Protein AF-0000000078945747 (afdb_homodimer)

Nearest PDB structures (foldseek):
  5g4d-assembly1_A-2  TM=1.006E+00  e=1.689E-11  Thermococcus onnurineus
  2i0x-assembly1_A  TM=9.694E-01  e=7.144E-12  Pyrococcus furiosus
  6k2e-assembly1_B  TM=8.450E-01  e=4.178E-08  Pyrococcus horikoshii OT3
  1zpw-assembly1_X  TM=9.015E-01  e=2.407E-05  Thermus thermophilus
  8k25-assembly1_a  TM=8.739E-01  e=3.453E-03  Vibrio phage ICP1_2004_A

Radius of gyration: 15.47 Å; Cα contacts (8 Å, |Δi|>4): 302; chains: 2; bounding box: 41×41×39 Å

Structure (mmCIF, N/CA/C/O backbone):
data_AF-0000000078945747-model_v1
#
loop_
_entity.id
_entity.type
_entity.pdbx_description
1 polymer 'CRISPR-associated endoribonuclease Cas2'
#
loop_
_atom_site.group_PDB
_atom_site.id
_atom_site.type_symbol
_atom_site.label_atom_id
_atom_site.label_alt_id
_atom_site.label_comp_id
_atom_site.label_asym_id
_atom_site.label_entity_id
_atom_site.label_seq_id
_atom_site.pdbx_PDB_ins_code
_atom_site.Cartn_x
_atom_site.Cartn_y
_atom_site.Cartn_z
_atom_site.occupancy
_atom_site.B_iso_or_equiv
_atom_site.auth_seq_id
_atom_site.auth_comp_id
_atom_site.auth_asym_id
_atom_site.auth_atom_id
_atom_site.pdbx_PDB_model_num
ATOM 1 N N . MET A 1 1 ? -12.594 -12.922 1.71 1 96.88 1 MET A N 1
ATOM 2 C CA . MET A 1 1 ? -11.398 -12.266 2.227 1 96.88 1 MET A CA 1
ATOM 3 C C . MET A 1 1 ? -10.969 -11.117 1.314 1 96.88 1 MET A C 1
ATOM 5 O O . MET A 1 1 ? -11.078 -11.219 0.091 1 96.88 1 MET A O 1
ATOM 9 N N . TYR A 1 2 ? -10.656 -10.039 1.888 1 98.56 2 TYR A N 1
ATOM 10 C CA . TYR A 1 2 ? -10.164 -8.891 1.131 1 98.56 2 TYR A CA 1
ATOM 11 C C . TYR A 1 2 ? -8.664 -8.719 1.315 1 98.56 2 TYR A C 1
ATOM 13 O O . TYR A 1 2 ? -8.148 -8.867 2.426 1 98.56 2 TYR A O 1
ATOM 21 N N . ILE A 1 3 ? -7.984 -8.438 0.138 1 98.88 3 ILE A N 1
ATOM 22 C CA . ILE A 1 3 ? -6.547 -8.273 0.317 1 98.88 3 ILE A CA 1
ATOM 23 C C . ILE A 1 3 ? -6.094 -6.961 -0.317 1 98.88 3 ILE A C 1
ATOM 25 O O . ILE A 1 3 ? -6.723 -6.469 -1.256 1 98.88 3 ILE A O 1
ATOM 29 N N . ILE A 1 4 ? -5.086 -6.359 0.222 1 98.88 4 ILE A N 1
ATOM 30 C CA . ILE A 1 4 ? -4.309 -5.258 -0.333 1 98.88 4 ILE A CA 1
ATOM 31 C C . ILE A 1 4 ? -2.883 -5.727 -0.62 1 98.88 4 ILE A C 1
ATOM 33 O O . ILE A 1 4 ? -2.205 -6.254 0.267 1 98.88 4 ILE A O 1
ATOM 37 N N . VAL A 1 5 ? -2.455 -5.613 -1.813 1 98.94 5 VAL A N 1
ATOM 38 C CA . VAL A 1 5 ? -1.096 -5.988 -2.191 1 98.94 5 VAL A CA 1
ATOM 39 C C . VAL A 1 5 ? -0.283 -4.734 -2.51 1 98.94 5 VAL A C 1
ATOM 41 O O . VAL A 1 5 ? -0.65 -3.957 -3.393 1 98.94 5 VAL A O 1
ATOM 44 N N . VAL A 1 6 ? 0.767 -4.543 -1.753 1 98.88 6 VAL A N 1
ATOM 45 C CA . VAL A 1 6 ? 1.731 -3.488 -2.043 1 98.88 6 VAL A CA 1
ATOM 46 C C . VAL A 1 6 ? 3.078 -4.105 -2.414 1 98.88 6 VAL A C 1
ATOM 48 O O . VAL A 1 6 ? 3.475 -5.129 -1.852 1 98.88 6 VAL A O 1
ATOM 51 N N . TYR A 1 7 ? 3.75 -3.502 -3.357 1 98.75 7 TYR A N 1
ATOM 52 C CA . TYR A 1 7 ? 4.992 -4.145 -3.771 1 98.75 7 TYR A CA 1
ATOM 53 C C . TYR A 1 7 ? 6.055 -3.109 -4.117 1 98.75 7 TYR A C 1
ATOM 55 O O . TYR A 1 7 ? 5.738 -2.031 -4.625 1 98.75 7 TYR A O 1
ATOM 63 N N . ASP A 1 8 ? 7.23 -3.371 -3.777 1 98.31 8 ASP A N 1
ATOM 64 C CA . ASP A 1 8 ? 8.469 -2.666 -4.086 1 98.31 8 ASP A CA 1
ATOM 65 C C . ASP A 1 8 ? 9.445 -3.576 -4.824 1 98.31 8 ASP A C 1
ATOM 67 O O . ASP A 1 8 ? 10.211 -4.316 -4.199 1 98.31 8 ASP A O 1
ATOM 71 N N . VAL A 1 9 ? 9.312 -3.502 -6.133 1 98 9 VAL A N 1
ATOM 72 C CA . VAL A 1 9 ? 9.961 -4.477 -7.004 1 98 9 VAL A CA 1
ATOM 73 C C . VAL A 1 9 ? 10.859 -3.756 -8.008 1 98 9 VAL A C 1
ATOM 75 O O . VAL A 1 9 ? 10.516 -2.676 -8.492 1 98 9 VAL A O 1
ATOM 78 N N . ASN A 1 10 ? 11.984 -4.398 -8.344 1 97.5 10 ASN A N 1
ATOM 79 C CA . ASN A 1 10 ? 12.922 -3.846 -9.312 1 97.5 10 ASN A CA 1
ATOM 80 C C . ASN A 1 10 ? 12.234 -3.566 -10.648 1 97.5 10 ASN A C 1
ATOM 82 O O . ASN A 1 10 ? 11.328 -4.301 -11.055 1 97.5 10 ASN A O 1
ATOM 86 N N . VAL A 1 11 ? 12.758 -2.596 -11.328 1 96.56 11 VAL A N 1
ATOM 87 C CA . VAL A 1 11 ? 12.164 -2.119 -12.578 1 96.56 11 VAL A CA 1
ATOM 88 C C . VAL A 1 11 ? 12.141 -3.25 -13.602 1 96.56 11 VAL A C 1
ATOM 90 O O . VAL A 1 11 ? 11.281 -3.277 -14.484 1 96.56 11 VAL A O 1
ATOM 93 N N . ARG A 1 12 ? 12.984 -4.234 -13.492 1 97.25 12 ARG A N 1
ATOM 94 C CA . ARG A 1 12 ? 13.07 -5.332 -14.445 1 97.25 12 ARG A CA 1
ATOM 95 C C . ARG A 1 12 ? 11.859 -6.258 -14.328 1 97.25 12 ARG A C 1
ATOM 97 O O . ARG A 1 12 ? 11.523 -6.969 -15.273 1 97.25 12 ARG A O 1
ATOM 104 N N . ARG A 1 13 ? 11.25 -6.234 -13.148 1 98.38 13 ARG A N 1
ATOM 105 C CA . ARG A 1 13 ? 10.188 -7.207 -12.898 1 98.38 13 ARG A CA 1
ATOM 106 C C . ARG A 1 13 ? 8.867 -6.512 -12.594 1 98.38 13 ARG A C 1
ATOM 108 O O . ARG A 1 13 ? 7.82 -7.164 -12.523 1 98.38 13 ARG A O 1
ATOM 115 N N . VAL A 1 14 ? 8.93 -5.207 -12.453 1 98.06 14 VAL A N 1
ATOM 116 C CA . VAL A 1 14 ? 7.781 -4.449 -11.977 1 98.06 14 VAL A CA 1
ATOM 117 C C . VAL A 1 14 ? 6.609 -4.617 -12.938 1 98.06 14 VAL A C 1
ATOM 119 O O . VAL A 1 14 ? 5.465 -4.785 -12.516 1 98.06 14 VAL A O 1
ATOM 122 N N . ASN A 1 15 ? 6.906 -4.598 -14.25 1 97.94 15 ASN A N 1
ATOM 123 C CA . ASN A 1 15 ? 5.832 -4.719 -15.227 1 97.94 15 ASN A CA 1
ATOM 124 C C . ASN A 1 15 ? 5.199 -6.105 -15.203 1 97.94 15 ASN A C 1
ATOM 126 O O . ASN A 1 15 ? 3.996 -6.25 -15.422 1 97.94 15 ASN A O 1
ATOM 130 N N . HIS A 1 16 ? 5.957 -7.117 -14.969 1 98.62 16 HIS A N 1
ATOM 131 C CA . HIS A 1 16 ? 5.441 -8.477 -14.859 1 98.62 16 HIS A CA 1
ATOM 132 C C . HIS A 1 16 ? 4.52 -8.625 -13.656 1 98.62 16 HIS A C 1
ATOM 134 O O . HIS A 1 16 ? 3.449 -9.227 -13.766 1 98.62 16 HIS A O 1
ATOM 140 N N . VAL A 1 17 ? 4.93 -8.047 -12.555 1 98.81 17 VAL A N 1
ATOM 141 C CA . VAL A 1 17 ? 4.105 -8.086 -11.352 1 98.81 17 VAL A CA 1
ATOM 142 C C . VAL A 1 17 ? 2.793 -7.344 -11.602 1 98.81 17 VAL A C 1
ATOM 144 O O . VAL A 1 17 ? 1.716 -7.859 -11.297 1 98.81 17 VAL A O 1
ATOM 147 N N . LYS A 1 18 ? 2.936 -6.168 -12.172 1 98.56 18 LYS A N 1
ATOM 148 C CA . LYS A 1 18 ? 1.765 -5.348 -12.469 1 98.56 18 LYS A CA 1
ATOM 149 C C . LYS A 1 18 ? 0.78 -6.094 -13.359 1 98.56 18 LYS A C 1
ATOM 151 O O . LYS A 1 18 ? -0.41 -6.176 -13.055 1 98.56 18 LYS A O 1
ATOM 156 N N . LYS A 1 19 ? 1.252 -6.66 -14.414 1 98.44 19 LYS A N 1
ATOM 157 C CA . LYS A 1 19 ? 0.403 -7.379 -15.359 1 98.44 19 LYS A CA 1
ATOM 158 C C . LYS A 1 19 ? -0.266 -8.578 -14.695 1 98.44 19 LYS A C 1
ATOM 160 O O . LYS A 1 19 ? -1.445 -8.852 -14.93 1 98.44 19 LYS A O 1
ATOM 165 N N . PHE A 1 20 ? 0.463 -9.258 -13.922 1 98.88 20 PHE A N 1
ATOM 166 C CA . PHE A 1 20 ? -0.058 -10.43 -13.234 1 98.88 20 PHE A CA 1
ATOM 167 C C . PHE A 1 20 ? -1.18 -10.047 -12.273 1 98.88 20 PHE A C 1
ATOM 169 O O . PHE A 1 20 ? -2.254 -10.656 -12.297 1 98.88 20 PHE A O 1
ATOM 176 N N . LEU A 1 21 ? -0.962 -9.023 -11.438 1 98.81 21 LEU A N 1
ATOM 177 C CA . LEU A 1 21 ? -1.938 -8.625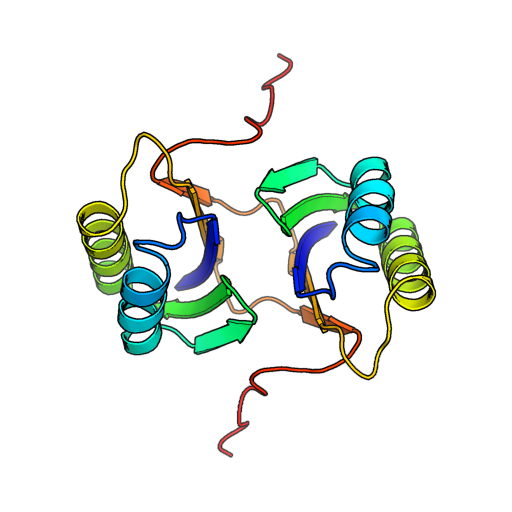 -10.43 1 98.81 21 LEU A CA 1
ATOM 178 C C . LEU A 1 21 ? -3.178 -8.023 -11.086 1 98.81 21 LEU A C 1
ATOM 180 O O . LEU A 1 21 ? -4.285 -8.148 -10.555 1 98.81 21 LEU A O 1
ATOM 184 N N . ARG A 1 22 ? -2.951 -7.434 -12.25 1 97.81 22 ARG A N 1
ATOM 185 C CA . ARG A 1 22 ? -4.07 -6.84 -12.969 1 97.81 22 ARG A CA 1
ATOM 186 C C . ARG A 1 22 ? -5.105 -7.895 -13.344 1 97.81 22 ARG A C 1
ATOM 188 O O . ARG A 1 22 ? -6.289 -7.586 -13.492 1 97.81 22 ARG A O 1
ATOM 195 N N . ARG A 1 23 ? -4.73 -9.102 -13.391 1 98 23 ARG A N 1
ATOM 196 C CA . ARG A 1 23 ? -5.621 -10.195 -13.758 1 98 23 ARG A CA 1
ATOM 197 C C . ARG A 1 23 ? -6.449 -10.656 -12.562 1 98 23 ARG A C 1
ATOM 199 O O . ARG A 1 23 ? -7.434 -11.375 -12.719 1 98 23 ARG A O 1
ATOM 206 N N . HIS A 1 24 ? -6.082 -10.258 -11.375 1 98.19 24 HIS A N 1
ATOM 207 C CA . HIS A 1 24 ? -6.68 -10.844 -10.18 1 98.19 24 HIS A CA 1
ATOM 208 C C . HIS A 1 24 ? -7.309 -9.773 -9.289 1 98.19 24 HIS A C 1
ATOM 210 O O . HIS A 1 24 ? -8.234 -10.062 -8.531 1 98.19 24 HIS A O 1
ATOM 216 N N . LEU A 1 25 ? -6.77 -8.617 -9.383 1 98.38 25 LEU A N 1
ATOM 217 C CA . LEU A 1 25 ? -7.117 -7.586 -8.406 1 98.38 25 LEU A CA 1
ATOM 218 C C . LEU A 1 25 ? -7.363 -6.246 -9.094 1 98.38 25 LEU A C 1
ATOM 220 O O . LEU A 1 25 ? -7.109 -6.105 -10.297 1 98.38 25 LEU A O 1
ATOM 224 N N . HIS A 1 26 ? -7.895 -5.34 -8.375 1 97.56 26 HIS A N 1
ATOM 225 C CA . HIS A 1 26 ? -8.133 -3.98 -8.852 1 97.56 26 HIS A CA 1
ATOM 226 C C . HIS A 1 26 ? -6.918 -3.092 -8.609 1 97.56 26 HIS A C 1
ATOM 228 O O . HIS A 1 26 ? -6.371 -3.066 -7.508 1 97.56 26 HIS A O 1
ATOM 234 N N . TRP A 1 27 ? -6.582 -2.418 -9.719 1 98.06 27 TRP A N 1
ATOM 235 C CA . TRP A 1 27 ? -5.477 -1.473 -9.617 1 98.06 27 TRP A CA 1
ATOM 236 C C . TRP A 1 27 ? -5.898 -0.22 -8.859 1 98.06 27 TRP A C 1
ATOM 238 O O . TRP A 1 27 ? -6.961 0.35 -9.125 1 98.06 27 TRP A O 1
ATOM 248 N N . VAL A 1 28 ? -5.117 0.222 -7.871 1 97.38 28 VAL A N 1
ATOM 249 C CA . VAL A 1 28 ? -5.418 1.406 -7.074 1 97.38 28 VAL A CA 1
ATOM 250 C C . VAL A 1 28 ? -4.523 2.564 -7.512 1 97.38 28 VAL A C 1
ATOM 252 O O . VAL A 1 28 ? -5.02 3.639 -7.867 1 97.38 28 VAL A O 1
ATOM 255 N N . GLN A 1 29 ? -3.217 2.404 -7.449 1 97.56 29 GLN A N 1
ATOM 256 C CA . GLN A 1 29 ? -2.139 3.311 -7.836 1 97.56 29 GLN A CA 1
ATOM 257 C C . GLN A 1 29 ? -0.818 2.561 -7.988 1 97.56 29 GLN A C 1
ATOM 259 O O . GLN A 1 29 ? -0.771 1.338 -7.836 1 97.56 29 GLN A O 1
ATOM 264 N N . ASN A 1 30 ? 0.251 3.252 -8.328 1 95.88 30 ASN A N 1
ATOM 265 C CA . ASN A 1 30 ? 1.505 2.553 -8.586 1 95.88 30 ASN A CA 1
ATOM 266 C C . ASN A 1 30 ? 1.874 1.621 -7.434 1 95.88 30 ASN A C 1
ATOM 268 O O . ASN A 1 30 ? 1.951 2.051 -6.281 1 95.88 30 ASN A O 1
ATOM 272 N N . SER A 1 31 ? 1.992 0.344 -7.723 1 97.75 31 SER A N 1
ATOM 273 C CA . SER A 1 31 ? 2.5 -0.727 -6.871 1 97.75 31 SER A CA 1
ATOM 274 C C . SER A 1 31 ? 1.482 -1.115 -5.805 1 97.75 31 SER A C 1
ATOM 276 O O . SER A 1 31 ? 1.853 -1.586 -4.727 1 97.75 31 SER A O 1
ATOM 278 N N . VAL A 1 32 ? 0.234 -0.824 -6.098 1 98.69 32 VAL A N 1
ATOM 279 C CA . VAL A 1 32 ? -0.791 -1.172 -5.117 1 98.69 32 VAL A CA 1
ATOM 280 C C . VAL A 1 32 ? -2.004 -1.767 -5.828 1 98.69 32 VAL A C 1
ATOM 282 O O . VAL A 1 32 ? -2.539 -1.165 -6.766 1 98.69 32 VAL A O 1
ATOM 285 N N . PHE A 1 33 ? -2.443 -2.885 -5.379 1 98.75 33 PHE A N 1
ATOM 286 C CA . PHE A 1 33 ? -3.66 -3.535 -5.848 1 98.75 33 PHE A CA 1
ATOM 287 C C . PHE A 1 33 ? -4.523 -3.982 -4.676 1 98.75 33 PHE A C 1
ATOM 289 O O . PHE A 1 33 ? -4.016 -4.199 -3.572 1 98.75 33 PHE A O 1
ATOM 296 N N . GLU A 1 34 ? -5.801 -4.105 -4.898 1 98.81 34 GLU A N 1
ATOM 297 C CA . GLU A 1 34 ? -6.684 -4.602 -3.848 1 98.81 34 GLU A CA 1
ATOM 298 C C . GLU A 1 34 ? -7.883 -5.34 -4.441 1 98.81 34 GLU A C 1
ATOM 300 O O . GLU A 1 34 ? -8.203 -5.172 -5.617 1 98.81 34 GLU A O 1
ATOM 305 N N . GLY A 1 35 ? -8.469 -6.219 -3.65 1 98.38 35 GLY A N 1
ATOM 306 C CA . GLY A 1 35 ? -9.68 -6.875 -4.121 1 98.38 35 GLY A CA 1
ATOM 307 C C . GLY A 1 35 ? -10.133 -8.008 -3.225 1 98.38 35 GLY A C 1
ATOM 308 O O . GLY A 1 35 ? -9.422 -8.391 -2.291 1 98.38 35 GLY A O 1
ATOM 309 N N . GLU A 1 36 ? -11.352 -8.414 -3.482 1 98.44 36 GLU A N 1
ATOM 310 C CA . GLU A 1 36 ? -11.898 -9.586 -2.814 1 98.44 36 GLU A CA 1
ATOM 311 C C . GLU A 1 36 ? -11.43 -10.875 -3.484 1 98.44 36 GLU A C 1
ATOM 313 O O . GLU A 1 36 ? -11.453 -10.984 -4.711 1 98.44 36 GLU A O 1
ATOM 318 N N . VAL A 1 37 ? -10.992 -11.836 -2.65 1 98.56 37 VAL A N 1
ATOM 319 C CA . VAL A 1 37 ? -10.508 -13.102 -3.195 1 98.56 37 VAL A CA 1
ATOM 320 C C . VAL A 1 37 ? -10.969 -14.25 -2.305 1 98.56 37 VAL A C 1
ATOM 322 O O . VAL A 1 37 ? -11.219 -14.062 -1.112 1 98.56 37 VAL A O 1
ATOM 325 N N . THR A 1 38 ? -11.039 -15.43 -2.924 1 98.25 38 THR A N 1
ATOM 326 C CA . THR A 1 38 ? -11.18 -16.656 -2.145 1 98.25 38 THR A CA 1
ATOM 327 C C . THR A 1 38 ? -9.828 -17.109 -1.59 1 98.25 38 THR A C 1
ATOM 329 O O . THR A 1 38 ? -8.789 -16.562 -1.965 1 98.25 38 THR A O 1
AT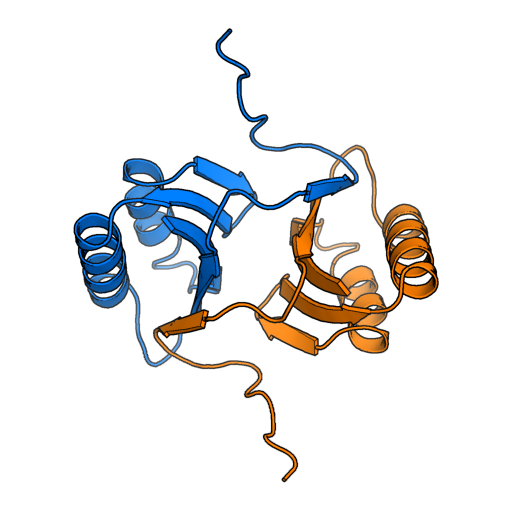OM 332 N N . ARG A 1 39 ? -9.906 -18.062 -0.681 1 97.75 39 ARG A N 1
ATOM 333 C CA . ARG A 1 39 ? -8.664 -18.625 -0.155 1 97.75 39 ARG A CA 1
ATOM 334 C C . ARG A 1 39 ? -7.828 -19.25 -1.271 1 97.75 39 ARG A C 1
ATOM 336 O O . ARG A 1 39 ? -6.605 -19.094 -1.288 1 97.75 39 ARG A O 1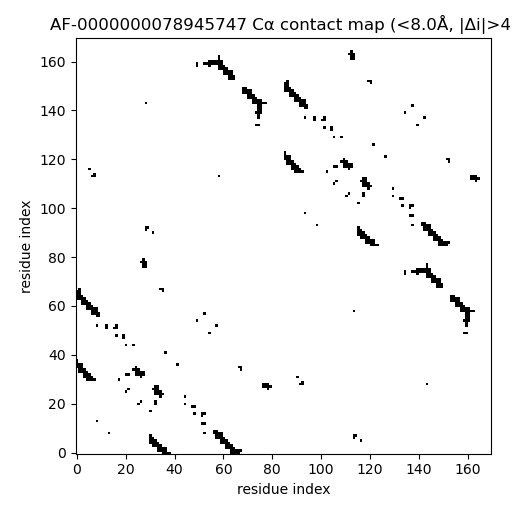
ATOM 343 N N . ALA A 1 40 ? -8.43 -19.922 -2.111 1 98.06 40 ALA A N 1
ATOM 344 C CA . ALA A 1 40 ? -7.742 -20.547 -3.234 1 98.06 40 ALA A CA 1
ATOM 345 C C . ALA A 1 40 ? -7.082 -19.5 -4.129 1 98.06 40 ALA A C 1
ATOM 347 O O . ALA A 1 40 ? -5.93 -19.672 -4.535 1 98.06 40 ALA A O 1
ATOM 348 N N . GLU A 1 41 ? -7.777 -18.469 -4.398 1 98.44 41 GLU A N 1
ATOM 349 C CA . GLU A 1 41 ? -7.242 -17.391 -5.215 1 98.44 41 GLU A CA 1
ATOM 350 C C . GLU A 1 41 ? -6.059 -16.703 -4.527 1 98.44 41 GLU A C 1
ATOM 352 O O . GLU A 1 41 ? -5.074 -16.359 -5.18 1 98.44 41 GLU A O 1
ATOM 357 N N . TYR A 1 42 ? -6.234 -16.547 -3.27 1 98.69 42 TYR A N 1
ATOM 358 C CA . TYR A 1 42 ? -5.164 -15.953 -2.482 1 98.69 42 TYR A CA 1
ATOM 359 C C . TYR A 1 42 ? -3.877 -16.75 -2.607 1 98.69 42 TYR A C 1
ATOM 361 O O . TYR A 1 42 ? -2.809 -16.203 -2.859 1 98.69 42 TYR A O 1
ATOM 369 N N . GLU A 1 43 ? -4.004 -18.062 -2.469 1 98.38 43 GLU A N 1
ATOM 370 C CA . GLU A 1 43 ? -2.834 -18.938 -2.559 1 98.38 43 GLU A CA 1
ATOM 371 C C . GLU A 1 43 ? -2.234 -18.906 -3.963 1 98.38 43 GLU A C 1
ATOM 373 O O . GLU A 1 43 ? -1.013 -18.953 -4.121 1 98.38 43 GLU A O 1
ATOM 378 N N . ARG A 1 44 ? -3.016 -18.797 -4.93 1 98.44 44 ARG A N 1
ATOM 379 C CA . ARG A 1 44 ? -2.541 -18.688 -6.305 1 98.44 44 ARG A CA 1
ATOM 380 C C . ARG A 1 44 ? -1.79 -17.375 -6.527 1 98.44 44 ARG A C 1
ATOM 382 O O . ARG A 1 44 ? -0.75 -17.359 -7.191 1 98.44 44 ARG A O 1
ATOM 389 N N . ILE A 1 45 ? -2.365 -16.328 -6.012 1 98.81 45 ILE A N 1
ATOM 390 C CA . ILE A 1 45 ? -1.726 -15.023 -6.141 1 98.81 45 ILE A CA 1
ATOM 391 C C . ILE A 1 45 ? -0.36 -15.055 -5.457 1 98.81 45 ILE A C 1
ATOM 393 O O . ILE A 1 45 ? 0.637 -14.609 -6.035 1 98.81 45 ILE A O 1
ATOM 397 N N . LYS A 1 46 ? -0.335 -15.57 -4.293 1 98.62 46 LYS A N 1
ATOM 398 C CA . LYS A 1 46 ? 0.924 -15.672 -3.559 1 98.62 46 LYS A CA 1
ATOM 399 C C . LYS A 1 46 ? 1.956 -16.469 -4.344 1 98.62 46 LYS A C 1
ATOM 401 O O . LYS A 1 46 ? 3.1 -16.047 -4.5 1 98.62 46 LYS A O 1
ATOM 406 N N . ALA A 1 47 ? 1.548 -17.625 -4.773 1 98.56 47 ALA A N 1
ATOM 407 C CA . ALA A 1 47 ? 2.438 -18.5 -5.535 1 98.56 47 ALA A CA 1
ATOM 408 C C . ALA A 1 47 ? 2.91 -17.828 -6.816 1 98.56 47 ALA A C 1
ATOM 410 O O . ALA A 1 47 ? 4.094 -17.875 -7.152 1 98.56 47 ALA A O 1
ATOM 411 N N . GLY A 1 48 ? 2.039 -17.203 -7.512 1 98.75 48 GLY A N 1
ATOM 412 C CA . GLY A 1 48 ? 2.373 -16.5 -8.742 1 98.75 48 GLY A CA 1
ATOM 413 C C . GLY A 1 48 ? 3.369 -15.367 -8.531 1 98.75 48 GLY A C 1
ATOM 414 O O . GLY A 1 48 ? 4.312 -15.219 -9.312 1 98.75 48 GLY A O 1
ATOM 415 N N . LEU A 1 49 ? 3.145 -14.57 -7.492 1 98.81 49 LEU A N 1
ATOM 416 C CA . LEU A 1 49 ? 4.066 -13.484 -7.176 1 98.81 49 LEU A CA 1
ATOM 417 C C . LEU A 1 49 ? 5.457 -14.023 -6.859 1 98.81 49 LEU A C 1
ATOM 419 O O . LEU A 1 49 ? 6.461 -13.453 -7.281 1 98.81 49 LEU A O 1
ATOM 423 N N . ARG A 1 50 ? 5.496 -15.133 -6.137 1 98.56 50 ARG A N 1
ATOM 424 C CA . ARG A 1 50 ? 6.785 -15.727 -5.773 1 98.56 50 ARG A CA 1
ATOM 425 C C . ARG A 1 50 ? 7.555 -16.156 -7.02 1 98.56 50 ARG A C 1
ATOM 427 O O . ARG A 1 50 ? 8.789 -16.094 -7.039 1 98.56 50 ARG A O 1
ATOM 434 N N . GLU A 1 51 ? 6.898 -16.562 -7.984 1 98.44 51 GLU A N 1
ATOM 435 C CA . GLU A 1 51 ? 7.527 -17 -9.227 1 98.44 51 GLU A CA 1
ATOM 436 C C . GLU A 1 51 ? 8.102 -15.812 -10.008 1 98.44 51 GLU A C 1
ATOM 438 O O . GLU A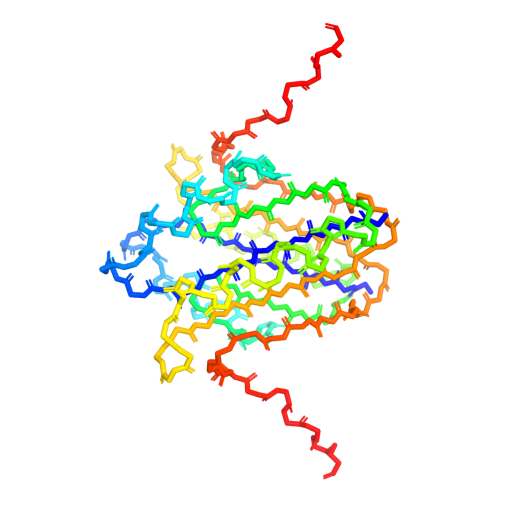 1 51 ? 9.047 -15.969 -10.773 1 98.44 51 GLU A O 1
ATOM 443 N N . ILE A 1 52 ? 7.566 -14.695 -9.828 1 98.69 52 ILE A N 1
ATOM 444 C CA . ILE A 1 52 ? 7.914 -13.531 -10.641 1 98.69 52 ILE A CA 1
ATOM 445 C C . ILE A 1 52 ? 9.039 -12.75 -9.961 1 98.69 52 ILE A C 1
ATOM 447 O O . ILE A 1 52 ? 9.977 -12.289 -10.625 1 98.69 52 ILE A O 1
ATOM 451 N N . ILE A 1 53 ? 9.031 -12.594 -8.641 1 98.56 53 ILE A N 1
ATOM 452 C CA . ILE A 1 53 ? 9.906 -11.648 -7.957 1 98.56 53 ILE A CA 1
ATOM 453 C C . ILE A 1 53 ? 11.25 -12.312 -7.648 1 98.56 53 ILE A C 1
ATOM 455 O O . ILE A 1 53 ? 11.359 -13.547 -7.68 1 98.56 53 ILE A O 1
ATOM 459 N N . ASP A 1 54 ? 12.289 -11.562 -7.469 1 98.5 54 ASP A N 1
ATOM 460 C CA . ASP A 1 54 ? 13.539 -11.984 -6.836 1 98.5 54 ASP A CA 1
ATOM 461 C C . ASP A 1 54 ? 13.469 -11.805 -5.32 1 98.5 54 ASP A C 1
ATOM 463 O O . ASP A 1 54 ? 13.555 -10.68 -4.82 1 98.5 54 ASP A O 1
ATOM 467 N N . GLU A 1 55 ? 13.375 -12.859 -4.656 1 97.19 55 GLU A N 1
ATOM 468 C CA . GLU A 1 55 ? 13.102 -12.828 -3.225 1 97.19 55 GLU A CA 1
ATOM 469 C C . GLU A 1 55 ? 14.258 -12.195 -2.457 1 97.19 55 GLU A C 1
ATOM 471 O O . GLU A 1 55 ? 14.109 -11.82 -1.292 1 97.19 55 GLU A O 1
ATOM 476 N N . ASN A 1 56 ? 15.375 -12.031 -3.1 1 96.69 56 ASN A N 1
ATOM 477 C CA . ASN A 1 56 ? 16.531 -11.453 -2.436 1 96.69 56 ASN A CA 1
ATOM 478 C C . ASN A 1 56 ? 16.562 -9.938 -2.578 1 96.69 56 ASN A C 1
ATOM 480 O O . ASN A 1 56 ? 17.312 -9.258 -1.884 1 96.69 56 ASN A O 1
ATOM 484 N N . GLU A 1 57 ? 15.758 -9.391 -3.467 1 97.19 57 GLU A N 1
ATOM 485 C CA . GLU A 1 57 ? 15.836 -7.961 -3.723 1 97.19 57 GLU A CA 1
ATOM 486 C C . GLU A 1 57 ? 14.461 -7.305 -3.617 1 97.19 57 GLU A C 1
ATOM 488 O O . GLU A 1 57 ? 14.344 -6.145 -3.215 1 97.19 57 GLU A O 1
ATOM 493 N N . ASP A 1 58 ? 13.453 -8.023 -3.977 1 98.5 58 ASP A N 1
ATOM 494 C CA . ASP A 1 58 ? 12.109 -7.48 -4.082 1 98.5 58 ASP A CA 1
ATOM 495 C C . ASP A 1 58 ? 11.32 -7.707 -2.795 1 98.5 58 ASP A C 1
ATOM 497 O O . ASP A 1 58 ? 11.609 -8.641 -2.041 1 98.5 58 ASP A O 1
ATOM 501 N N . SER A 1 59 ? 10.375 -6.855 -2.535 1 98.44 59 SER A N 1
ATOM 502 C CA . SER A 1 59 ? 9.508 -6.973 -1.367 1 98.44 59 SER A CA 1
ATOM 503 C C . SER A 1 59 ? 8.039 -6.836 -1.753 1 98.44 59 SER A C 1
ATOM 505 O O . SER A 1 59 ? 7.664 -5.902 -2.463 1 98.44 59 SER A O 1
ATOM 507 N N . VAL A 1 60 ? 7.242 -7.82 -1.351 1 98.81 60 VAL A N 1
ATOM 508 C CA . VAL A 1 60 ? 5.793 -7.785 -1.504 1 98.81 60 VAL A CA 1
ATOM 509 C C . VAL A 1 60 ? 5.125 -8.008 -0.148 1 98.81 60 VAL A C 1
ATOM 511 O O . VAL A 1 60 ? 5.426 -8.977 0.548 1 98.81 60 VAL A O 1
ATOM 514 N N . VAL A 1 61 ? 4.242 -7.082 0.196 1 98.56 61 VAL A N 1
ATOM 515 C CA . VAL A 1 61 ? 3.467 -7.211 1.426 1 98.56 61 VAL A CA 1
ATOM 516 C C . VAL A 1 61 ? 1.983 -7.355 1.089 1 98.56 61 VAL A C 1
ATOM 518 O O . VAL A 1 61 ? 1.435 -6.559 0.324 1 98.56 61 VAL A O 1
ATOM 521 N N . ILE A 1 62 ? 1.385 -8.398 1.677 1 98.88 62 ILE A N 1
ATOM 522 C CA . ILE A 1 62 ? -0.033 -8.648 1.441 1 98.88 62 ILE A CA 1
ATOM 523 C C . ILE A 1 62 ? -0.801 -8.547 2.758 1 98.88 62 ILE A C 1
ATOM 525 O O . ILE A 1 62 ? -0.564 -9.328 3.684 1 98.88 62 ILE A O 1
ATOM 529 N N . TYR A 1 63 ? -1.672 -7.559 2.809 1 98.81 63 TYR A N 1
ATOM 530 C CA . TYR A 1 63 ? -2.574 -7.441 3.949 1 98.81 63 TYR A CA 1
ATOM 531 C C . TYR A 1 63 ? -3.842 -8.258 3.729 1 98.81 63 TYR A C 1
ATOM 533 O O . TYR A 1 63 ? -4.473 -8.172 2.672 1 98.81 63 TYR A O 1
ATOM 541 N N . ARG A 1 64 ? -4.156 -9.086 4.66 1 98.69 64 ARG A N 1
ATOM 542 C CA . ARG A 1 64 ? -5.375 -9.883 4.629 1 98.69 64 ARG A CA 1
ATOM 543 C C . ARG A 1 64 ? -6.434 -9.305 5.566 1 98.69 64 ARG A C 1
ATOM 545 O O . ARG A 1 64 ? -6.199 -9.18 6.77 1 98.69 64 ARG A O 1
ATOM 552 N N . LEU A 1 65 ? -7.523 -8.906 4.98 1 98.19 65 LEU A N 1
ATOM 553 C CA . LEU A 1 65 ? -8.617 -8.273 5.711 1 98.19 65 LEU A CA 1
ATOM 554 C C . LEU A 1 65 ? -9.891 -9.102 5.617 1 98.19 65 LEU A C 1
ATOM 556 O O . LEU A 1 65 ? -10.047 -9.898 4.691 1 98.19 65 LEU A O 1
ATOM 560 N N . ARG A 1 66 ? -10.727 -8.875 6.566 1 96.19 66 ARG A N 1
ATOM 561 C CA . ARG A 1 66 ? -11.992 -9.602 6.574 1 96.19 66 ARG A CA 1
ATOM 562 C C . ARG A 1 66 ? -12.938 -9.078 5.5 1 96.19 66 ARG A C 1
ATOM 564 O O . ARG A 1 66 ? -13.75 -9.828 4.957 1 96.19 66 ARG A O 1
ATOM 571 N N . SER A 1 67 ? -12.938 -7.785 5.344 1 96.69 67 SER A N 1
ATOM 572 C CA . SER A 1 67 ? -13.789 -7.125 4.363 1 96.69 67 SER A CA 1
ATOM 573 C C . SER A 1 67 ? -13.117 -5.875 3.799 1 96.69 67 SER A C 1
ATOM 575 O O . SER A 1 67 ? -12.062 -5.465 4.277 1 96.69 67 SER A O 1
ATOM 577 N N . GLN A 1 68 ? -13.734 -5.344 2.748 1 97.19 68 GLN A N 1
ATOM 578 C CA . GLN A 1 68 ? -13.219 -4.113 2.156 1 97.19 68 GLN A CA 1
ATOM 579 C C . GLN A 1 68 ? -13.086 -3.014 3.205 1 97.19 68 GLN A C 1
ATOM 581 O O . GLN A 1 68 ? -14.055 -2.68 3.889 1 97.19 68 GLN A O 1
ATOM 586 N N . PRO A 1 69 ? -11.906 -2.494 3.318 1 97.62 69 PRO A N 1
ATOM 587 C CA . PRO A 1 69 ? -11.734 -1.449 4.328 1 97.62 69 PRO A CA 1
ATOM 588 C C . PRO A 1 69 ? -12.312 -0.105 3.895 1 97.62 69 PRO A C 1
ATOM 590 O O . PRO A 1 69 ? -12.469 0.145 2.697 1 97.62 69 PRO A O 1
ATOM 593 N N . LEU A 1 70 ? -12.633 0.708 4.898 1 97 70 LEU A N 1
ATOM 594 C CA . LEU A 1 70 ? -12.844 2.121 4.602 1 97 70 LEU A CA 1
ATOM 595 C C . LEU A 1 70 ? -11.555 2.764 4.086 1 97 70 LEU A C 1
ATOM 597 O O . LEU A 1 70 ? -10.461 2.387 4.504 1 97 70 LEU A O 1
ATOM 601 N N . ARG A 1 71 ? -11.727 3.689 3.146 1 96.75 71 ARG A N 1
ATOM 602 C CA . ARG A 1 71 ? -10.516 4.371 2.689 1 96.75 71 ARG A CA 1
ATOM 603 C C . ARG A 1 71 ? -10.789 5.844 2.41 1 96.75 71 ARG A C 1
ATOM 605 O O . ARG A 1 71 ? -11.906 6.215 2.049 1 96.75 71 ARG A O 1
ATOM 612 N N . ASP A 1 72 ? -9.797 6.676 2.6 1 97.62 72 ASP A N 1
ATOM 613 C CA . ASP A 1 72 ? -9.758 8.07 2.184 1 97.62 72 ASP A CA 1
ATOM 614 C C . ASP A 1 72 ? -8.742 8.281 1.062 1 97.62 72 ASP A C 1
ATOM 616 O O . ASP A 1 72 ? -7.648 7.711 1.092 1 97.62 72 ASP A O 1
ATOM 620 N N . VAL A 1 73 ? -9.188 9.055 0.126 1 97.56 73 VAL A N 1
ATOM 621 C CA . VAL A 1 73 ? -8.281 9.375 -0.975 1 97.56 73 VAL A CA 1
ATOM 622 C C . VAL A 1 73 ? -7.965 10.867 -0.965 1 97.56 73 VAL A C 1
ATOM 624 O O . VAL A 1 73 ? -8.875 11.703 -0.955 1 97.56 73 VAL A O 1
ATOM 627 N N . LEU A 1 74 ? -6.719 11.203 -0.898 1 98.38 74 LEU A N 1
ATOM 628 C CA . LEU A 1 74 ? -6.242 12.57 -1.054 1 98.38 74 LEU A CA 1
ATOM 629 C C . LEU A 1 74 ? -5.59 12.773 -2.42 1 98.38 74 LEU A C 1
ATOM 631 O O . LEU A 1 74 ? -4.746 11.969 -2.83 1 98.38 74 LEU A O 1
ATOM 635 N N . GLY A 1 75 ? -5.965 13.836 -3.111 1 97.69 75 GLY A N 1
ATOM 636 C CA . GLY A 1 75 ? -5.426 14.086 -4.438 1 97.69 75 GLY A CA 1
ATOM 637 C C . GLY A 1 75 ? -6.164 13.328 -5.531 1 97.69 75 GLY A C 1
ATOM 638 O O . GLY A 1 75 ? -7.391 13.234 -5.508 1 97.69 75 GLY A O 1
ATOM 639 N N . THR A 1 76 ? -5.449 12.906 -6.535 1 96 76 THR A N 1
ATOM 640 C CA . THR A 1 76 ? -6.062 12.281 -7.699 1 96 76 THR A CA 1
ATOM 641 C C . THR A 1 76 ? -6.312 10.797 -7.438 1 96 76 THR A C 1
ATOM 643 O O . THR A 1 76 ? -5.441 10.094 -6.926 1 96 76 THR A O 1
ATOM 646 N N . GLU A 1 77 ? -7.52 10.375 -7.789 1 92.88 77 GLU A N 1
ATOM 647 C CA . GLU A 1 77 ? -7.793 8.938 -7.777 1 92.88 77 GLU A CA 1
ATOM 648 C C . GLU A 1 77 ? -7.406 8.289 -9.109 1 92.88 77 GLU A C 1
ATOM 650 O O . GLU A 1 77 ? -8 8.586 -10.141 1 92.88 77 GLU A O 1
ATOM 655 N N . LYS A 1 78 ? -6.527 7.379 -9.023 1 90.38 78 LYS A N 1
ATOM 656 C CA . LYS A 1 78 ? -5.953 6.84 -10.258 1 90.38 78 LYS A CA 1
ATOM 657 C C . LYS A 1 78 ? -6.887 5.812 -10.891 1 90.38 78 LYS A C 1
ATOM 659 O O . LYS A 1 78 ? -6.938 5.688 -12.117 1 90.38 78 LYS A O 1
ATOM 664 N N . ASN A 1 79 ? -7.516 5.031 -10.195 1 82.5 79 ASN A N 1
ATOM 665 C CA . ASN A 1 79 ? -8.484 4.051 -10.68 1 82.5 79 ASN A CA 1
ATOM 666 C C . ASN A 1 79 ? -9.742 4.035 -9.82 1 82.5 79 ASN A C 1
ATOM 668 O O . ASN A 1 79 ? -9.898 3.176 -8.953 1 82.5 79 ASN A O 1
ATOM 672 N N . PRO A 1 80 ? -10.688 4.945 -10.211 1 71.69 80 PRO A N 1
ATOM 673 C CA . PRO A 1 80 ? -11.898 5.02 -9.383 1 71.69 80 PRO A CA 1
ATOM 674 C C . PRO A 1 80 ? -12.727 3.74 -9.445 1 71.69 80 PRO A C 1
ATOM 676 O O . PRO A 1 80 ? -12.781 3.082 -10.484 1 71.69 80 PRO A O 1
ATOM 679 N N . MET A 1 81 ? -12.992 3.119 -8.312 1 63.44 81 MET A N 1
ATOM 680 C CA . MET A 1 81 ? -13.867 1.952 -8.242 1 63.44 81 MET A CA 1
ATOM 681 C C . MET A 1 81 ? -15.188 2.215 -8.961 1 63.44 81 MET A C 1
ATOM 683 O O . MET A 1 81 ? -15.797 3.268 -8.781 1 63.44 81 MET A O 1
ATOM 687 N N . GLU A 1 82 ? -15.32 1.935 -10.32 1 54.22 82 GLU A N 1
ATOM 688 C CA . GLU A 1 82 ? -16.578 2.131 -11.023 1 54.22 82 GLU A CA 1
ATOM 689 C C . GLU A 1 82 ? -17.75 1.597 -10.211 1 54.22 82 GLU A C 1
ATOM 691 O O . GLU A 1 82 ? -17.688 0.502 -9.648 1 54.22 82 GLU A O 1
ATOM 696 N N . ASP A 1 83 ? -18.391 2.328 -9.367 1 46.81 83 ASP A N 1
ATOM 697 C CA . ASP A 1 83 ? -19.766 1.912 -9.062 1 46.81 83 ASP A CA 1
ATOM 698 C C . ASP A 1 83 ? -20.484 1.454 -10.32 1 46.81 83 ASP A C 1
ATOM 700 O O . ASP A 1 83 ? -20.734 2.25 -11.227 1 46.81 83 ASP A O 1
ATOM 704 N N . ILE A 1 84 ? -20.094 0.353 -10.953 1 38.56 84 ILE A N 1
ATOM 705 C CA . ILE A 1 84 ? -21.016 -0.153 -11.961 1 38.56 84 ILE A CA 1
ATOM 706 C C . ILE A 1 84 ? -22.406 -0.316 -11.352 1 38.56 84 ILE A C 1
ATOM 708 O O . ILE A 1 84 ? -22.609 -1.154 -10.469 1 38.56 84 ILE A O 1
ATOM 712 N N . ILE A 1 85 ? -22.859 0.664 -10.789 1 32.62 85 ILE A N 1
ATOM 713 C CA . ILE A 1 85 ? -24.312 0.529 -10.844 1 32.62 85 ILE A CA 1
ATOM 714 C C . ILE A 1 85 ? -24.797 0.709 -12.289 1 32.62 85 ILE A C 1
ATOM 716 O O . ILE A 1 85 ? -24.297 1.566 -13.016 1 32.62 85 ILE A O 1
ATOM 720 N N . MET B 1 1 ? -7.375 2.869 16.25 1 97 1 MET B N 1
ATOM 721 C CA . MET B 1 1 ? -7.543 2.709 14.805 1 97 1 MET B CA 1
ATOM 722 C C . MET B 1 1 ? -6.203 2.439 14.133 1 97 1 MET B C 1
ATOM 724 O O . MET B 1 1 ? -5.18 3 14.523 1 97 1 MET B O 1
ATOM 728 N N . TYR B 1 2 ? -6.191 1.527 13.281 1 98.56 2 TYR B N 1
ATOM 729 C CA . TYR B 1 2 ? -4.992 1.224 12.516 1 98.56 2 TYR B CA 1
ATOM 730 C C . TYR B 1 2 ? -5.109 1.738 11.086 1 98.56 2 TYR B C 1
ATOM 732 O O . TYR B 1 2 ? -6.168 1.619 10.461 1 98.56 2 TYR B O 1
ATOM 740 N N . ILE B 1 3 ? -3.967 2.363 10.617 1 98.94 3 ILE B N 1
ATOM 741 C CA . ILE B 1 3 ? -4.086 2.859 9.25 1 98.94 3 ILE B CA 1
ATOM 742 C C . ILE B 1 3 ? -2.908 2.361 8.414 1 98.94 3 ILE B C 1
ATOM 744 O O . ILE B 1 3 ? -1.83 2.092 8.953 1 98.94 3 ILE B O 1
ATOM 748 N N . ILE B 1 4 ? -3.127 2.162 7.152 1 98.88 4 ILE B N 1
ATOM 749 C CA . ILE B 1 4 ? -2.129 1.944 6.109 1 98.88 4 ILE B CA 1
ATOM 750 C C . ILE B 1 4 ? -2.146 3.115 5.129 1 98.88 4 ILE B C 1
ATOM 752 O O . ILE B 1 4 ? -3.197 3.457 4.582 1 98.88 4 ILE B O 1
ATOM 756 N N . VAL B 1 5 ? -1.049 3.758 4.957 1 98.94 5 VAL B N 1
ATOM 757 C CA . VAL B 1 5 ? -0.938 4.863 4.012 1 98.94 5 VAL B CA 1
ATOM 758 C C . VAL B 1 5 ? -0.079 4.441 2.822 1 98.94 5 VAL B C 1
ATOM 760 O O . VAL B 1 5 ? 1.08 4.059 2.99 1 98.94 5 VAL B O 1
ATOM 763 N N . VAL B 1 6 ? -0.675 4.477 1.656 1 98.88 6 VAL B N 1
ATOM 764 C CA . VAL B 1 6 ? 0.063 4.27 0.414 1 98.88 6 VAL B CA 1
ATOM 765 C C . VAL B 1 6 ? 0.047 5.551 -0.416 1 98.88 6 VAL B C 1
ATOM 767 O O . VAL B 1 6 ? -0.954 6.27 -0.438 1 98.88 6 VAL B O 1
ATOM 770 N N . TYR B 1 7 ? 1.138 5.84 -1.079 1 98.75 7 TYR B N 1
ATOM 771 C CA . TYR B 1 7 ? 1.147 7.109 -1.796 1 98.75 7 TYR B CA 1
ATOM 772 C C . TYR B 1 7 ? 1.923 6.992 -3.104 1 98.75 7 TYR B C 1
ATOM 774 O O . TYR B 1 7 ? 2.9 6.246 -3.188 1 98.75 7 TYR B O 1
ATOM 782 N N . ASP B 1 8 ? 1.473 7.613 -4.09 1 98.31 8 ASP B N 1
ATOM 783 C CA . ASP B 1 8 ? 2.053 7.824 -5.414 1 98.31 8 ASP B CA 1
ATOM 784 C C . ASP B 1 8 ? 2.229 9.312 -5.707 1 98.31 8 ASP B C 1
ATOM 786 O O . ASP B 1 8 ? 1.297 9.977 -6.168 1 98.31 8 ASP B O 1
ATOM 790 N N . VAL B 1 9 ? 3.406 9.75 -5.336 1 98 9 VAL B N 1
ATOM 791 C CA . VAL B 1 9 ? 3.68 11.18 -5.285 1 98 9 VAL B CA 1
ATOM 792 C C . VAL B 1 9 ? 4.879 11.508 -6.172 1 98 9 VAL B C 1
ATOM 794 O O . VAL B 1 9 ? 5.84 10.734 -6.242 1 98 9 VAL B O 1
ATOM 797 N N . ASN B 1 10 ? 4.84 12.688 -6.801 1 97.44 10 ASN B N 1
ATOM 798 C CA . ASN B 1 10 ? 5.938 13.141 -7.648 1 97.44 10 ASN B CA 1
ATOM 799 C C . ASN B 1 10 ? 7.258 13.18 -6.887 1 97.44 10 ASN B C 1
ATOM 801 O O . ASN B 1 10 ? 7.281 13.477 -5.691 1 97.44 10 ASN B O 1
ATOM 805 N N . VAL B 1 11 ? 8.297 13.008 -7.617 1 96.62 11 VAL B N 1
ATOM 806 C CA . VAL B 1 11 ? 9.633 12.898 -7.043 1 96.62 11 VAL B CA 1
ATOM 807 C C . VAL B 1 11 ? 9.984 14.188 -6.305 1 96.62 11 VAL B C 1
ATOM 809 O O . VAL B 1 11 ? 10.75 14.172 -5.34 1 96.62 11 VAL B O 1
ATOM 812 N N . ARG B 1 12 ? 9.391 15.305 -6.641 1 97.25 12 ARG B N 1
ATOM 813 C CA . ARG B 1 12 ? 9.695 16.594 -6.027 1 97.25 12 ARG B CA 1
ATOM 814 C C . ARG B 1 12 ? 9.172 16.656 -4.598 1 97.25 12 ARG B C 1
ATOM 816 O O . ARG B 1 12 ? 9.672 17.438 -3.783 1 97.25 12 ARG B O 1
ATOM 823 N N . ARG B 1 13 ? 8.18 15.82 -4.328 1 98.38 13 ARG B N 1
ATOM 824 C CA . ARG B 1 13 ? 7.52 15.938 -3.035 1 98.38 13 ARG B CA 1
ATOM 825 C C . ARG B 1 13 ? 7.629 14.641 -2.246 1 98.38 13 ARG B C 1
ATOM 827 O O . ARG B 1 13 ? 7.289 14.594 -1.061 1 98.38 13 ARG B O 1
ATOM 834 N N . VAL B 1 14 ? 8.117 13.617 -2.904 1 98.06 14 VAL B N 1
ATOM 835 C CA . VAL B 1 14 ? 8.102 12.273 -2.332 1 98.06 14 VAL B CA 1
ATOM 836 C C . VAL B 1 14 ? 8.898 12.258 -1.03 1 98.06 14 VAL B C 1
ATOM 838 O O . VAL B 1 14 ? 8.477 11.641 -0.047 1 98.06 14 VAL B O 1
ATOM 841 N N . ASN B 1 15 ? 10.039 12.953 -1.02 1 97.94 15 ASN B N 1
ATOM 842 C CA . ASN B 1 15 ? 10.875 12.945 0.179 1 97.94 15 ASN B CA 1
ATOM 843 C C . ASN B 1 15 ? 10.195 13.68 1.333 1 97.94 15 ASN B C 1
ATOM 845 O O . ASN B 1 15 ? 10.359 13.297 2.494 1 97.94 15 ASN B O 1
ATOM 849 N N . HIS B 1 16 ? 9.484 14.711 1.071 1 98.62 16 HIS B N 1
ATOM 850 C CA . HIS B 1 16 ? 8.758 15.445 2.096 1 98.62 16 HIS B CA 1
ATOM 851 C C . HIS B 1 16 ? 7.652 14.586 2.711 1 98.62 16 HIS B C 1
ATOM 853 O O . HIS B 1 16 ? 7.484 14.57 3.932 1 98.62 16 HIS B O 1
ATOM 859 N N . VAL B 1 17 ? 6.953 13.867 1.867 1 98.75 17 VAL B N 1
ATOM 860 C CA . VAL B 1 17 ? 5.906 1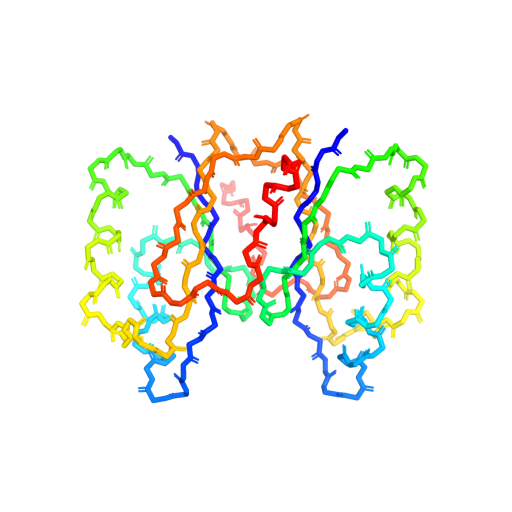2.969 2.346 1 98.75 17 VAL B CA 1
ATOM 861 C C . VAL B 1 17 ? 6.52 11.883 3.221 1 98.75 17 VAL B C 1
ATOM 863 O O . VAL B 1 17 ? 6.035 11.617 4.324 1 98.75 17 VAL B O 1
ATOM 866 N N . LYS B 1 18 ? 7.586 11.305 2.699 1 98.56 18 LYS B N 1
ATOM 867 C CA . LYS B 1 18 ? 8.273 10.242 3.428 1 98.56 18 LYS B CA 1
ATOM 868 C C . LYS B 1 18 ? 8.727 10.719 4.805 1 98.56 18 LYS B C 1
ATOM 870 O O . LYS B 1 18 ? 8.445 10.062 5.816 1 98.56 18 LYS B O 1
ATOM 875 N N . LYS B 1 19 ? 9.359 11.836 4.871 1 98.38 19 LYS B N 1
ATOM 876 C CA . LYS B 1 19 ? 9.859 12.383 6.129 1 98.38 19 LYS B CA 1
ATOM 877 C C . LYS B 1 19 ? 8.711 12.68 7.094 1 98.38 19 LYS B C 1
ATOM 879 O O . LYS B 1 19 ? 8.82 12.414 8.289 1 98.38 19 LYS B O 1
ATOM 884 N N . PHE B 1 20 ? 7.688 13.211 6.582 1 98.88 20 PHE B N 1
ATOM 885 C CA . PHE B 1 20 ? 6.531 13.555 7.402 1 98.88 20 PHE B CA 1
ATOM 886 C C . PHE B 1 20 ? 5.91 12.297 8.016 1 98.88 20 PHE B C 1
ATOM 888 O O . PHE B 1 20 ? 5.664 12.25 9.219 1 98.88 20 PHE B O 1
ATOM 895 N N . LEU B 1 21 ? 5.668 11.273 7.199 1 98.75 21 LEU B N 1
ATOM 896 C CA . LEU B 1 21 ? 5.004 10.055 7.66 1 98.75 21 LEU B CA 1
ATOM 897 C C . LEU B 1 21 ? 5.898 9.281 8.625 1 98.75 21 LEU B C 1
ATOM 899 O O . LEU B 1 21 ? 5.406 8.609 9.531 1 98.75 21 LEU B O 1
ATOM 903 N N . ARG B 1 22 ? 7.195 9.453 8.43 1 97.81 22 ARG B N 1
ATOM 904 C CA . ARG B 1 22 ? 8.141 8.773 9.305 1 97.81 22 ARG B CA 1
ATOM 905 C C . ARG B 1 22 ? 7.984 9.234 10.75 1 97.81 22 ARG B C 1
ATOM 907 O O . ARG B 1 22 ? 8.305 8.492 11.68 1 97.81 22 ARG B O 1
ATOM 914 N N . ARG B 1 23 ? 7.441 10.352 10.938 1 97.94 23 ARG B N 1
ATOM 915 C CA . ARG B 1 23 ? 7.254 10.906 12.273 1 97.94 23 ARG B CA 1
ATOM 916 C C . ARG B 1 23 ? 6.008 10.336 12.938 1 97.94 23 ARG B C 1
ATOM 918 O O . ARG B 1 23 ? 5.82 10.477 14.148 1 97.94 23 ARG B O 1
ATOM 925 N N . HIS B 1 24 ? 5.145 9.695 12.195 1 98.19 24 HIS B N 1
ATOM 926 C CA . HIS B 1 24 ? 3.832 9.336 12.727 1 98.19 24 HIS B CA 1
ATOM 927 C C . HIS B 1 24 ? 3.59 7.832 12.617 1 98.19 24 HIS B C 1
ATOM 929 O O . HIS B 1 24 ? 2.812 7.266 13.383 1 98.19 24 HIS B O 1
ATOM 935 N N . LEU B 1 25 ? 4.223 7.254 11.664 1 98.38 25 LEU B N 1
ATOM 936 C CA . LEU B 1 25 ? 3.883 5.879 11.312 1 98.38 25 LEU B CA 1
ATOM 937 C C . LEU B 1 25 ? 5.141 5.047 11.086 1 98.38 25 LEU B C 1
ATOM 939 O O . LEU B 1 25 ? 6.25 5.586 11.055 1 98.38 25 LEU B O 1
ATOM 943 N N . HIS B 1 26 ? 4.973 3.783 11.008 1 97.56 26 HIS B N 1
ATOM 944 C CA . HIS B 1 26 ? 6.051 2.844 10.719 1 97.56 26 HIS B CA 1
ATOM 945 C C . HIS B 1 26 ? 6.238 2.658 9.219 1 97.56 26 HIS B C 1
ATOM 947 O O . HIS B 1 26 ? 5.27 2.418 8.492 1 97.56 26 HIS B O 1
ATOM 953 N N . TRP B 1 27 ? 7.523 2.785 8.867 1 98.06 27 TRP B N 1
ATOM 954 C CA . TRP B 1 27 ? 7.863 2.562 7.465 1 98.06 27 TRP B CA 1
ATOM 955 C C . TRP B 1 27 ? 7.816 1.076 7.125 1 98.06 27 TRP B C 1
ATOM 957 O O . TRP B 1 27 ? 8.359 0.247 7.859 1 98.06 27 TRP B O 1
ATOM 967 N N . VAL B 1 28 ? 7.145 0.691 6.051 1 97.38 28 VAL B N 1
ATOM 968 C CA . VAL B 1 28 ? 7.027 -0.7 5.625 1 97.38 28 VAL B CA 1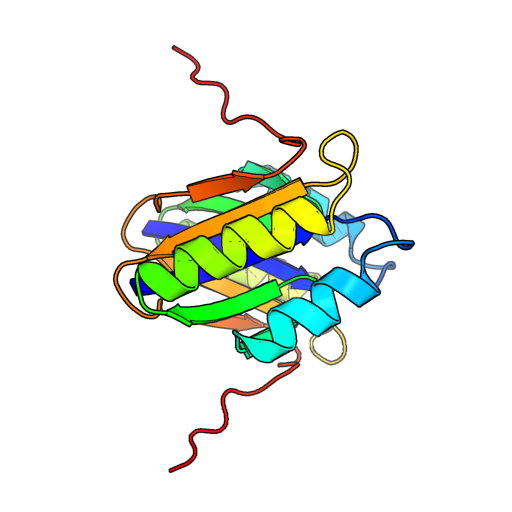
ATOM 969 C C . VAL B 1 28 ? 7.949 -0.953 4.434 1 97.38 28 VAL B C 1
ATOM 971 O O . VAL B 1 28 ? 8.797 -1.85 4.473 1 97.38 28 VAL B O 1
ATOM 974 N N . GLN B 1 29 ? 7.781 -0.216 3.342 1 97.56 29 GLN B N 1
ATOM 975 C CA . GLN B 1 29 ? 8.531 -0.207 2.09 1 97.56 29 GLN B CA 1
ATOM 976 C C . GLN B 1 29 ? 8.258 1.068 1.295 1 97.56 29 GLN B C 1
ATOM 978 O O . GLN B 1 29 ? 7.535 1.951 1.757 1 97.56 29 GLN B O 1
ATOM 983 N N . ASN B 1 30 ? 8.867 1.217 0.126 1 96 30 ASN B N 1
ATOM 984 C CA . ASN B 1 30 ? 8.719 2.469 -0.609 1 96 30 ASN B CA 1
ATOM 985 C C . ASN B 1 30 ? 7.246 2.848 -0.776 1 96 30 ASN B C 1
ATOM 987 O O . ASN B 1 30 ? 6.449 2.053 -1.277 1 96 30 ASN B O 1
ATOM 991 N N . SER B 1 31 ? 6.871 3.996 -0.271 1 97.75 31 SER B N 1
ATOM 992 C CA . SER B 1 31 ? 5.59 4.676 -0.435 1 97.75 31 SER B CA 1
ATOM 993 C C . SER B 1 31 ? 4.5 4.008 0.396 1 97.75 31 SER B C 1
ATOM 995 O O . SER B 1 31 ? 3.32 4.066 0.043 1 97.75 31 SER B O 1
ATOM 997 N N . VAL B 1 32 ? 4.938 3.303 1.437 1 98.69 32 VAL B N 1
ATOM 998 C CA . VAL B 1 32 ? 3.943 2.639 2.273 1 98.69 32 VAL B CA 1
ATOM 999 C C . VAL B 1 32 ? 4.312 2.809 3.746 1 98.69 32 VAL B C 1
ATOM 1001 O O . VAL B 1 32 ? 5.434 2.5 4.152 1 98.69 32 VAL B O 1
ATOM 1004 N N . PHE B 1 33 ? 3.383 3.244 4.523 1 98.75 33 PHE B N 1
ATOM 1005 C CA . PHE B 1 33 ? 3.516 3.354 5.973 1 98.75 33 PHE B CA 1
ATOM 1006 C C . PHE B 1 33 ? 2.297 2.764 6.676 1 98.75 33 PHE B C 1
ATOM 1008 O O . PHE B 1 33 ? 1.213 2.693 6.094 1 98.75 33 PHE B O 1
ATOM 1015 N N . GLU B 1 34 ? 2.467 2.33 7.887 1 98.81 34 GLU B N 1
ATOM 1016 C CA . GLU B 1 34 ? 1.333 1.82 8.656 1 98.81 34 GLU B CA 1
ATOM 1017 C C . GLU B 1 34 ? 1.526 2.057 10.148 1 98.81 34 GLU B C 1
ATOM 1019 O O . GLU B 1 34 ? 2.648 2.283 10.609 1 98.81 34 GLU B O 1
ATOM 1024 N N . GLY B 1 35 ? 0.426 2.1 10.883 1 98.38 35 GLY B N 1
ATOM 1025 C CA . GLY B 1 35 ? 0.552 2.217 12.328 1 98.38 35 GLY B CA 1
ATOM 1026 C C . GLY B 1 35 ? -0.773 2.467 13.023 1 98.38 35 GLY B C 1
ATOM 1027 O O . GLY B 1 35 ? -1.792 2.691 12.367 1 98.38 35 GLY B O 1
ATOM 1028 N N . GLU B 1 36 ? -0.71 2.301 14.32 1 98.44 36 GLU B N 1
ATOM 1029 C CA . GLU B 1 36 ? -1.849 2.635 15.172 1 98.44 36 GLU B CA 1
ATOM 1030 C C . GLU B 1 36 ? -1.9 4.133 15.461 1 98.44 36 GLU B C 1
ATOM 1032 O O . GLU B 1 36 ? -0.881 4.742 15.797 1 98.44 36 GLU B O 1
ATOM 1037 N N . VAL B 1 37 ? -3.109 4.707 15.32 1 98.56 37 VAL B N 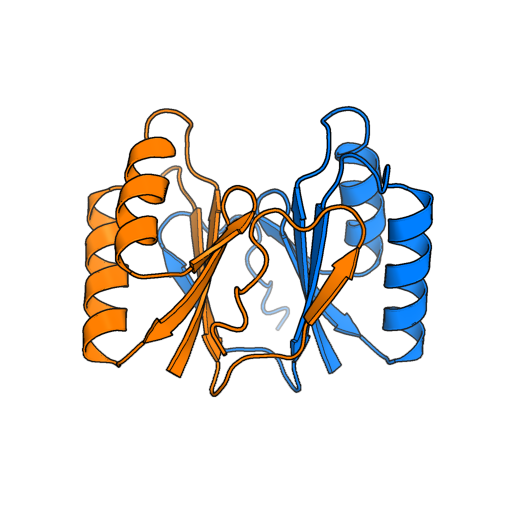1
ATOM 1038 C CA . VAL B 1 37 ? -3.258 6.141 15.562 1 98.56 37 VAL B CA 1
ATOM 1039 C C . VAL B 1 37 ? -4.582 6.41 16.281 1 98.56 37 VAL B C 1
ATOM 1041 O O . VAL B 1 37 ? -5.527 5.625 16.156 1 98.56 37 VAL B O 1
ATOM 1044 N N . THR B 1 38 ? -4.609 7.531 16.984 1 98.25 38 THR B N 1
ATOM 1045 C CA . THR B 1 38 ? -5.879 8.055 17.469 1 98.25 38 THR B CA 1
ATOM 1046 C C . THR B 1 38 ? -6.617 8.812 16.375 1 98.25 38 THR B C 1
ATOM 1048 O O . THR B 1 38 ? -6.051 9.07 15.305 1 98.25 38 THR B O 1
ATOM 1051 N N . ARG B 1 39 ? -7.875 9.109 16.672 1 97.75 39 ARG B N 1
ATOM 1052 C CA . ARG B 1 39 ? -8.641 9.906 15.711 1 97.75 39 ARG B CA 1
ATOM 1053 C C . ARG B 1 39 ? -7.984 11.266 15.492 1 97.75 39 ARG B C 1
ATOM 1055 O O . ARG B 1 39 ? -7.934 11.758 14.359 1 97.75 39 ARG B O 1
ATOM 1062 N N . ALA B 1 40 ? -7.559 11.859 16.5 1 98.06 40 ALA B N 1
ATOM 1063 C CA . ALA B 1 40 ? -6.895 13.156 16.406 1 98.06 40 ALA B CA 1
ATOM 1064 C C . ALA B 1 40 ? -5.629 13.07 15.57 1 98.06 40 ALA B C 1
ATOM 1066 O O . ALA B 1 40 ? -5.379 13.93 14.719 1 98.06 40 ALA B O 1
ATOM 1067 N N . GLU B 1 41 ? -4.875 12.062 15.781 1 98.44 41 GLU B N 1
ATOM 1068 C CA . GLU B 1 41 ? -3.65 11.859 15.016 1 98.44 41 GLU B CA 1
ATOM 1069 C C . GLU B 1 41 ? -3.957 11.617 13.539 1 98.44 41 GLU B C 1
ATOM 1071 O O . GLU B 1 41 ? -3.242 12.109 12.664 1 98.44 41 GLU B O 1
ATOM 1076 N N . TYR B 1 42 ? -4.977 10.859 13.359 1 98.69 42 TYR B N 1
ATOM 1077 C CA . TYR B 1 42 ? -5.406 10.586 11.992 1 98.69 42 TYR B CA 1
ATOM 1078 C C . TYR B 1 42 ? -5.719 11.875 11.242 1 98.69 42 TYR B C 1
ATOM 1080 O O . TYR B 1 42 ? -5.258 12.07 10.117 1 98.69 42 TYR B O 1
ATOM 1088 N N . GLU B 1 43 ? -6.465 12.75 11.891 1 98.38 43 GLU B N 1
ATOM 1089 C CA . GLU B 1 43 ? -6.836 14.016 11.266 1 98.38 43 GLU B CA 1
ATOM 1090 C C . GLU B 1 43 ? -5.609 14.891 11.031 1 98.38 43 GLU B C 1
ATOM 1092 O O . GLU B 1 43 ? -5.527 15.594 10.016 1 98.38 43 GLU B O 1
ATOM 1097 N N . ARG B 1 44 ? -4.699 14.852 11.859 1 98.44 44 ARG B N 1
ATOM 1098 C CA . ARG B 1 44 ? -3.455 15.602 11.695 1 98.44 44 ARG B CA 1
ATOM 1099 C C . ARG B 1 44 ? -2.648 15.07 10.516 1 98.44 44 ARG B C 1
ATOM 1101 O O . ARG B 1 44 ? -2.086 15.844 9.742 1 98.44 44 ARG B O 1
ATOM 1108 N N . ILE B 1 45 ? -2.576 13.766 10.461 1 98.81 45 ILE B N 1
ATOM 1109 C CA . ILE B 1 45 ? -1.851 13.141 9.359 1 98.81 45 ILE B CA 1
ATOM 1110 C C . ILE B 1 45 ? -2.496 13.531 8.031 1 98.81 45 ILE B C 1
ATOM 1112 O O . ILE B 1 45 ? -1.805 13.922 7.09 1 98.81 45 ILE B O 1
ATOM 1116 N N . LYS B 1 46 ? -3.768 13.43 7.98 1 98.62 46 LYS B N 1
ATOM 1117 C CA . LYS B 1 46 ? -4.488 13.797 6.766 1 98.62 46 LYS B CA 1
ATOM 1118 C C . LYS B 1 46 ? -4.219 15.25 6.383 1 98.62 46 LYS B C 1
ATOM 1120 O O . LYS B 1 46 ? -3.904 15.539 5.23 1 98.62 46 LYS B O 1
ATOM 1125 N N . ALA B 1 47 ? -4.387 16.109 7.336 1 98.56 47 ALA B N 1
ATOM 1126 C CA . ALA B 1 47 ? -4.168 17.531 7.102 1 98.56 47 ALA B CA 1
ATOM 1127 C C . ALA B 1 47 ? -2.73 17.797 6.668 1 98.56 47 ALA B C 1
ATOM 1129 O O . ALA B 1 47 ? -2.492 18.562 5.727 1 98.56 47 ALA B O 1
ATOM 1130 N N . GLY B 1 48 ? -1.799 17.219 7.316 1 98.75 48 GLY B N 1
ATOM 1131 C CA . GLY B 1 48 ? -0.393 17.375 6.98 1 98.75 48 GLY B CA 1
ATOM 1132 C C . GLY B 1 48 ? -0.057 16.922 5.578 1 98.75 48 GLY B C 1
ATOM 1133 O O . GLY B 1 48 ? 0.672 17.594 4.852 1 98.75 48 GLY B O 1
ATOM 1134 N N . LEU B 1 49 ? -0.575 15.742 5.191 1 98.81 49 LEU B N 1
ATOM 1135 C CA . LEU B 1 49 ? -0.352 15.234 3.844 1 98.81 49 LEU B CA 1
ATOM 1136 C C . LEU B 1 49 ? -0.928 16.188 2.799 1 98.81 49 LEU B C 1
ATOM 1138 O O . LEU B 1 49 ? -0.305 16.422 1.762 1 98.81 49 LEU B O 1
ATOM 1142 N N . ARG B 1 50 ? -2.1 16.719 3.088 1 98.5 50 ARG B N 1
ATOM 1143 C CA . ARG B 1 50 ? -2.732 17.641 2.143 1 98.5 50 ARG B CA 1
ATOM 1144 C C . ARG B 1 50 ? -1.874 18.875 1.922 1 98.5 50 ARG B C 1
ATOM 1146 O O . ARG B 1 50 ? -1.86 19.453 0.827 1 98.5 50 ARG B O 1
ATOM 1153 N N . GLU B 1 51 ? -1.208 19.281 2.881 1 98.44 51 GLU B N 1
ATOM 1154 C CA . GLU B 1 51 ? -0.352 20.453 2.789 1 98.44 51 GLU B CA 1
ATOM 1155 C C . GLU B 1 51 ? 0.887 20.172 1.942 1 98.44 51 GLU B C 1
ATOM 1157 O O . GLU B 1 51 ? 1.462 21.094 1.35 1 98.44 51 GLU B O 1
ATOM 1162 N N . ILE B 1 52 ? 1.288 19.016 1.876 1 98.69 52 ILE B N 1
ATOM 1163 C CA . ILE B 1 52 ? 2.549 18.641 1.237 1 98.69 52 ILE B CA 1
ATOM 1164 C C . ILE B 1 52 ? 2.303 18.312 -0.231 1 98.69 52 ILE B C 1
ATOM 1166 O O . ILE B 1 52 ? 3.08 18.703 -1.104 1 98.69 52 ILE B O 1
ATOM 1170 N N . ILE B 1 53 ? 1.232 17.609 -0.574 1 98.56 53 ILE B N 1
ATOM 1171 C CA . ILE B 1 53 ? 1.065 17.016 -1.898 1 98.56 53 ILE B CA 1
ATOM 1172 C C . ILE B 1 53 ? 0.435 18.031 -2.842 1 98.56 53 ILE B C 1
ATOM 1174 O O . ILE B 1 53 ? -0.14 19.031 -2.395 1 98.56 53 ILE B O 1
ATOM 1178 N N . ASP B 1 54 ? 0.605 17.906 -4.133 1 98.5 54 ASP B N 1
ATOM 1179 C CA . ASP B 1 54 ? -0.191 18.547 -5.172 1 98.5 54 ASP B CA 1
ATOM 1180 C C . ASP B 1 54 ? -1.427 17.719 -5.512 1 98.5 54 ASP B C 1
ATOM 1182 O O . ASP B 1 54 ? -1.324 16.688 -6.184 1 98.5 54 ASP B O 1
ATOM 1186 N N . GLU B 1 55 ? -2.512 18.188 -5.102 1 97.19 55 GLU B N 1
ATOM 1187 C CA . GLU B 1 55 ? -3.742 17.406 -5.18 1 97.19 55 GLU B CA 1
ATOM 1188 C C . GLU B 1 55 ? -4.141 17.156 -6.633 1 97.19 55 GLU B C 1
ATOM 1190 O O . GLU B 1 55 ? -4.969 16.281 -6.91 1 97.19 55 GLU B O 1
ATOM 1195 N N . ASN B 1 56 ? -3.543 17.844 -7.535 1 96.69 56 ASN B N 1
ATOM 1196 C CA . ASN B 1 56 ? -3.877 17.688 -8.945 1 96.69 56 ASN B CA 1
ATOM 1197 C C . ASN B 1 56 ? -3.012 16.609 -9.602 1 96.69 56 ASN B C 1
ATOM 1199 O O . ASN B 1 56 ? -3.307 16.156 -10.711 1 96.69 56 ASN B O 1
ATOM 1203 N N . GLU B 1 57 ? -1.949 16.203 -8.945 1 97.19 57 GLU B N 1
ATOM 1204 C CA . GLU B 1 57 ? -1.018 15.273 -9.578 1 97.19 57 GLU B CA 1
ATOM 1205 C C . GLU B 1 57 ? -0.767 14.055 -8.688 1 97.19 57 GLU B C 1
ATOM 1207 O O . GLU B 1 57 ? -0.549 12.945 -9.195 1 97.19 57 GLU B O 1
ATOM 1212 N N . ASP B 1 58 ? -0.778 14.266 -7.426 1 98.5 58 ASP B N 1
ATOM 1213 C CA . ASP B 1 58 ? -0.382 13.242 -6.461 1 98.5 58 ASP B CA 1
ATOM 1214 C C . ASP B 1 58 ? -1.597 12.477 -5.949 1 98.5 58 ASP B C 1
ATOM 1216 O O . ASP B 1 58 ? -2.715 12.992 -5.949 1 98.5 58 ASP B O 1
ATOM 1220 N N . SER B 1 59 ? -1.377 11.25 -5.559 1 98.38 59 SER B N 1
ATOM 1221 C CA . SER B 1 59 ? -2.432 10.406 -5 1 98.38 59 SER B CA 1
ATOM 1222 C C . SER B 1 59 ? -1.987 9.758 -3.693 1 98.38 59 SER B C 1
ATOM 1224 O O . SER B 1 59 ? -0.903 9.172 -3.621 1 98.38 59 SER B O 1
ATOM 1226 N N . VAL B 1 60 ? -2.793 9.93 -2.654 1 98.81 60 VAL B N 1
ATOM 1227 C CA . VAL B 1 60 ? -2.605 9.266 -1.369 1 98.81 60 VAL B CA 1
ATOM 1228 C C . VAL B 1 60 ? -3.881 8.523 -0.981 1 98.81 60 VAL B C 1
ATOM 1230 O O . VAL B 1 60 ? -4.969 9.102 -0.973 1 98.81 60 VAL B O 1
ATOM 1233 N N . VAL B 1 61 ? -3.703 7.25 -0.691 1 98.56 61 VAL B N 1
ATOM 1234 C CA . VAL B 1 61 ? -4.82 6.438 -0.219 1 98.56 61 VAL B CA 1
ATOM 1235 C C . VAL B 1 61 ? -4.555 5.973 1.21 1 98.56 61 VAL B C 1
ATOM 1237 O O . VAL B 1 61 ? -3.484 5.434 1.505 1 98.56 61 VAL B O 1
ATOM 1240 N N . ILE B 1 62 ? -5.547 6.215 2.061 1 98.88 62 ILE B N 1
ATOM 1241 C CA . ILE B 1 62 ? -5.426 5.82 3.459 1 98.88 62 ILE B CA 1
ATOM 1242 C C . ILE B 1 62 ? -6.504 4.797 3.803 1 98.88 62 ILE B C 1
ATOM 1244 O O . ILE B 1 62 ? -7.699 5.094 3.734 1 98.88 62 ILE B O 1
ATOM 1248 N N . TYR B 1 63 ? -6.055 3.596 4.121 1 98.81 63 TYR B N 1
ATOM 1249 C CA . TYR B 1 63 ? -6.965 2.57 4.617 1 98.81 63 TYR B CA 1
ATOM 1250 C C . TYR B 1 63 ? -7.137 2.676 6.129 1 98.81 63 TYR B C 1
ATOM 1252 O O . TYR B 1 63 ? -6.152 2.764 6.867 1 98.81 63 TYR B O 1
ATOM 1260 N N . ARG B 1 64 ? -8.328 2.734 6.555 1 98.69 64 ARG B N 1
ATOM 1261 C CA . ARG B 1 64 ? -8.656 2.764 7.977 1 98.69 64 ARG B CA 1
ATOM 1262 C C . ARG B 1 64 ? -9.172 1.408 8.453 1 98.69 64 ARG B C 1
ATOM 1264 O O . ARG B 1 64 ? -10.164 0.896 7.922 1 98.69 64 ARG B O 1
ATOM 1271 N N . LEU B 1 65 ? -8.453 0.833 9.383 1 98.19 65 LEU B N 1
ATOM 1272 C CA . LEU B 1 65 ? -8.75 -0.496 9.906 1 98.19 65 LEU B CA 1
ATOM 1273 C C . LEU B 1 65 ? -9.031 -0.442 11.398 1 98.19 65 LEU B C 1
ATOM 1275 O O . LEU B 1 65 ? -8.602 0.492 12.086 1 98.19 65 LEU B O 1
ATOM 1279 N N . ARG B 1 66 ? -9.719 -1.404 11.82 1 96.31 66 ARG B N 1
ATOM 1280 C CA . ARG B 1 66 ? -10.039 -1.463 13.242 1 96.31 66 ARG B CA 1
ATOM 1281 C C . ARG B 1 66 ? -8.812 -1.853 14.062 1 96.31 66 ARG B C 1
ATOM 1283 O O . ARG B 1 66 ? -8.664 -1.433 15.211 1 96.31 66 ARG B O 1
ATOM 1290 N N . SER B 1 67 ? -8.062 -2.773 13.555 1 96.75 67 SER B N 1
ATOM 1291 C CA . SER B 1 67 ? -6.855 -3.262 14.219 1 96.75 67 SER B CA 1
ATOM 1292 C C . SER B 1 67 ? -5.781 -3.641 13.203 1 96.75 67 SER B C 1
ATOM 1294 O O . SER B 1 67 ? -6.031 -3.652 12 1 96.75 67 SER B O 1
ATOM 1296 N N . GLN B 1 68 ? -4.594 -3.893 13.734 1 97.19 68 GLN B N 1
ATOM 1297 C CA . GLN B 1 68 ? -3.498 -4.316 12.867 1 97.19 68 GLN B CA 1
ATOM 1298 C C . GLN B 1 68 ? -3.885 -5.547 12.055 1 97.19 68 GLN B C 1
ATOM 1300 O O . GLN B 1 68 ? -4.289 -6.57 12.617 1 97.19 68 GLN B O 1
ATOM 1305 N N . PRO B 1 69 ? -3.76 -5.426 10.766 1 97.62 69 PRO B N 1
ATOM 1306 C CA . PRO B 1 69 ? -4.141 -6.578 9.945 1 97.62 69 PRO B CA 1
ATOM 1307 C C . PRO B 1 69 ? -3.084 -7.684 9.961 1 97.62 69 PRO B C 1
ATOM 1309 O O . PRO B 1 69 ? -1.912 -7.418 10.242 1 97.62 69 PRO B O 1
ATOM 1312 N N . LEU B 1 70 ? -3.559 -8.898 9.672 1 97 70 LEU B N 1
ATOM 1313 C CA . LEU B 1 70 ? -2.602 -9.938 9.305 1 97 70 LEU B CA 1
ATOM 1314 C C . LEU B 1 70 ? -1.882 -9.578 8.008 1 97 70 LEU B C 1
ATOM 1316 O O . LEU B 1 70 ? -2.467 -8.945 7.125 1 97 70 LEU B O 1
ATOM 1320 N N . ARG B 1 71 ? -0.601 -9.938 7.949 1 96.75 71 ARG B N 1
ATOM 1321 C CA . ARG B 1 71 ? 0.09 -9.672 6.691 1 96.75 71 ARG B CA 1
ATOM 1322 C C . ARG B 1 71 ? 1.059 -10.805 6.352 1 96.75 71 ARG B C 1
ATOM 1324 O O . ARG B 1 71 ? 1.595 -11.461 7.242 1 96.75 71 ARG B O 1
ATOM 1331 N N . ASP B 1 72 ? 1.266 -11.031 5.074 1 97.62 72 ASP B N 1
ATOM 1332 C CA . ASP B 1 72 ? 2.307 -11.883 4.516 1 97.62 72 ASP B CA 1
ATOM 1333 C C . ASP B 1 72 ? 3.357 -11.062 3.775 1 97.62 72 ASP B C 1
ATOM 1335 O O . ASP B 1 72 ? 3.023 -10.117 3.061 1 97.62 72 ASP B O 1
ATOM 1339 N N . VAL B 1 73 ? 4.562 -11.453 4.035 1 97.56 73 VAL B N 1
ATOM 1340 C CA . VAL B 1 73 ? 5.652 -10.781 3.34 1 97.56 73 VAL B CA 1
ATOM 1341 C C . VAL B 1 73 ? 6.363 -11.758 2.408 1 97.56 73 VAL B C 1
ATOM 1343 O O . VAL B 1 73 ? 6.785 -12.836 2.838 1 97.56 73 VAL B O 1
ATOM 1346 N N . LEU B 1 74 ? 6.441 -11.445 1.154 1 98.38 74 LEU B N 1
ATOM 1347 C CA . LEU B 1 74 ? 7.227 -12.18 0.172 1 98.38 74 LEU B CA 1
ATOM 1348 C C . LEU B 1 74 ? 8.5 -11.422 -0.189 1 98.38 74 LEU B C 1
ATOM 1350 O O . LEU B 1 74 ? 8.445 -10.227 -0.491 1 98.38 74 LEU B O 1
ATOM 1354 N N . GLY B 1 75 ? 9.625 -12.094 -0.169 1 97.75 75 GLY B N 1
ATOM 1355 C CA . GLY B 1 75 ? 10.891 -11.445 -0.464 1 97.75 75 GLY B CA 1
ATOM 1356 C C . GLY B 1 75 ? 11.5 -10.75 0.74 1 97.75 75 GLY B C 1
ATOM 1357 O O . GLY B 1 75 ? 11.469 -11.289 1.851 1 97.75 75 GLY B O 1
ATOM 1358 N N . THR B 1 76 ? 12.156 -9.641 0.518 1 96.06 76 THR B N 1
ATOM 1359 C CA . THR B 1 76 ? 12.883 -8.945 1.574 1 96.06 76 THR B CA 1
ATOM 1360 C C . THR B 1 76 ? 11.938 -8.062 2.387 1 96.06 76 THR B C 1
ATOM 1362 O O . THR B 1 76 ? 11.117 -7.34 1.82 1 96.06 76 THR B O 1
ATOM 1365 N N . GLU B 1 77 ? 12.078 -8.164 3.707 1 92.94 77 GLU B N 1
ATOM 1366 C CA . GLU B 1 77 ? 11.375 -7.219 4.57 1 92.94 77 GLU B CA 1
ATOM 1367 C C . GLU B 1 77 ? 12.203 -5.957 4.797 1 92.94 77 GLU B C 1
ATOM 1369 O O . GLU B 1 77 ? 13.273 -6.012 5.414 1 92.94 77 GLU B O 1
ATOM 1374 N N . LYS B 1 78 ? 11.664 -4.883 4.406 1 90.38 78 LYS B N 1
ATOM 1375 C CA . LYS B 1 78 ? 12.453 -3.652 4.402 1 90.38 78 LYS B CA 1
ATOM 1376 C C . LYS B 1 78 ? 12.531 -3.043 5.801 1 90.38 78 LYS B C 1
ATOM 1378 O O . LYS B 1 78 ? 13.539 -2.426 6.16 1 90.38 78 LYS B O 1
ATOM 1383 N N . ASN B 1 79 ? 11.57 -3.066 6.543 1 82.19 79 ASN B N 1
ATOM 1384 C CA . ASN B 1 79 ? 11.547 -2.58 7.922 1 82.19 79 ASN B CA 1
ATOM 1385 C C . ASN B 1 79 ? 10.852 -3.572 8.852 1 82.19 79 ASN B C 1
ATOM 1387 O O . ASN B 1 79 ? 9.672 -3.408 9.172 1 82.19 79 ASN B O 1
ATOM 1391 N N . PRO B 1 80 ? 11.68 -4.531 9.344 1 70.62 80 PRO B N 1
ATOM 1392 C CA . PRO B 1 80 ? 11.047 -5.539 10.203 1 70.62 80 PRO B CA 1
ATOM 1393 C C . PRO B 1 80 ? 10.508 -4.953 11.508 1 70.62 80 PRO B C 1
ATOM 1395 O O . PRO B 1 80 ? 11.086 -4.016 12.055 1 70.62 80 PRO B O 1
ATOM 1398 N N . MET B 1 81 ? 9.219 -5.066 11.758 1 62.28 81 MET B N 1
ATOM 1399 C CA . MET B 1 81 ? 8.617 -4.645 13.023 1 62.28 81 MET B CA 1
ATOM 1400 C C . MET B 1 81 ? 9.414 -5.168 14.211 1 62.28 81 MET B C 1
ATOM 1402 O O . MET B 1 81 ? 9.766 -6.348 14.258 1 62.28 81 MET B O 1
ATOM 1406 N N . GLU B 1 82 ? 10.438 -4.406 14.75 1 53.66 82 GLU B N 1
ATOM 1407 C CA . GLU B 1 82 ? 11.156 -4.867 15.93 1 53.66 82 GLU B CA 1
ATOM 1408 C C . GLU B 1 82 ? 10.188 -5.359 17 1 53.66 82 GLU B C 1
ATOM 1410 O O . GLU B 1 82 ? 9.172 -4.723 17.281 1 53.66 82 GLU B O 1
ATOM 1415 N N . ASP B 1 83 ? 9.773 -6.57 17.062 1 45.81 83 ASP B N 1
ATOM 1416 C CA . ASP B 1 83 ? 9.312 -7.023 18.375 1 45.81 83 ASP B CA 1
ATOM 1417 C C . ASP B 1 83 ? 10.203 -6.477 19.484 1 45.81 83 ASP B C 1
ATOM 1419 O O . ASP B 1 83 ? 11.383 -6.82 19.578 1 45.81 83 ASP B O 1
ATOM 1423 N N . ILE B 1 84 ? 10.234 -5.168 19.719 1 38.16 84 ILE B N 1
ATOM 1424 C CA . ILE B 1 84 ? 10.883 -4.777 20.969 1 38.16 84 ILE B CA 1
ATOM 1425 C C . ILE B 1 84 ? 10.289 -5.566 22.125 1 38.16 84 ILE B C 1
ATOM 1427 O O . ILE B 1 84 ? 9.117 -5.402 22.469 1 38.16 84 ILE B O 1
ATOM 1431 N N . ILE B 1 85 ? 10.273 -6.777 21.984 1 32.91 85 ILE B N 1
ATOM 1432 C CA . ILE B 1 85 ? 10.289 -7.332 23.328 1 32.91 85 ILE B CA 1
ATOM 1433 C C . ILE B 1 85 ? 11.617 -7.02 24 1 32.91 85 ILE B C 1
ATOM 1435 O O . ILE B 1 85 ? 12.68 -7.098 23.375 1 32.91 85 ILE B O 1
#

Sequence (170 aa):
MYIIVVYDVNVRRVNHVKKFLRRHLHWVQNSVFEGEVTRAEYERIKAGLREIIDENEDSVVIYRLRSQPLRDVLGTEKNPMEDIIMYIIVVYDVNVRRVNHVKKFLRRHLHWVQNSVFEGEVTRAEYERIKAGLREIIDENEDSVVIYRLRSQPLRDVLGTEKNPMEDII

Foldseek 3Di:
DKKKKAKDADPVQLVVLVVLVVVPFDDWDRRITIDDDDPVSVVVNVVSVVVRGDPVPMDMDMDDDPDDDDDDDDDDTPGPPPPPD/DKKKKAKDADPVQLVVLVVLVVVPFDDWDRRITIDDDDPVSVVVNVVSVVVRGDPVPMDMDMDDDPDDDDDDDDDDTPGPPPPPD

Solvent-accessible surface area (backbone atoms only — not comparable to full-atom values): 9406 Å² total; per-residue (Å²): 77,17,36,41,39,39,46,45,56,56,81,91,43,37,63,59,51,50,57,57,46,58,75,69,32,44,63,47,49,84,51,31,33,34,40,74,42,52,73,68,52,47,54,49,51,54,55,53,50,60,73,64,52,52,52,86,76,17,27,34,41,37,37,51,37,82,53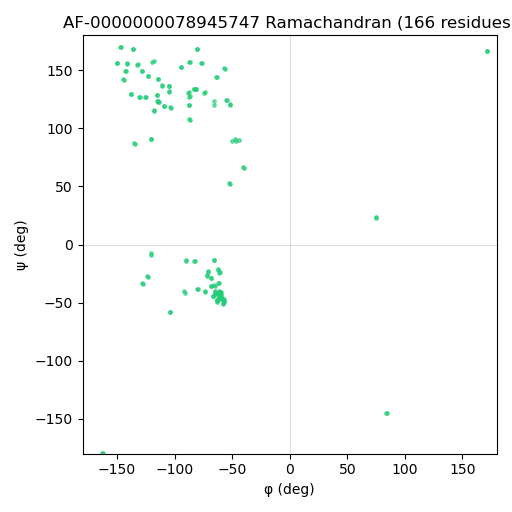,83,65,52,72,49,77,45,48,42,74,75,44,70,78,72,75,80,115,75,17,37,39,40,39,46,45,55,55,80,90,42,36,62,60,52,50,57,56,45,57,76,71,31,43,63,47,50,84,54,32,32,34,41,74,42,52,73,69,53,47,53,48,51,54,53,52,50,60,71,65,52,52,53,86,74,16,26,35,41,34,36,51,36,81,51,83,66,53,69,46,76,46,47,43,74,75,42,70,79,72,74,80,114

Secondary structure (DSSP, 8-state):
-EEEEEEE--HHHHHHHHHHHHTTSEEEETTEEEEE--HHHHHHHHHHHHHHS-TTT-EEEEEEESSPPEEEEEE--SS------/-EEEEEEE--HHHHHHHHHHHHTTSEEEETTEEEEE--HHHHHHHHHHHHHHS-TTT-EEEEEEESSPPEEEEEE--SS------

InterPro domains:
  IPR019199 Virulence-associated protein D / CRISPR associated protein Cas2 [PF09827] (1-69)
  IPR021127 CRISPR-associated endonuclease Cas2 [MF_01471] (1-85)
  IPR021127 CRISPR-associated endonuclease Cas2 [PTHR34405] (1-84)
  IPR021127 CRISPR-associated endonuclease Cas2 [TIGR01573] (1-71)
  IPR021127 CRISPR-associated endonuclease Cas2 [cd09725] (3-78)

Organism: Thermococcus gammatolerans (strain DSM 15229 / JCM 11827 / EJ3) (NCBI:txid593117)

pLDDT: mean 94.43, std 12.68, range [32.62, 98.94]

=== Feature glossary ===
Legend for the data blocks above and below:

— What the protein is —

Sequence gives the chain of amino acids in standard one-letter code (A=alanine, C=cysteine, …, Y=tyrosine), read N→C. It is the only feature that is directly encoded by the gene; all structural features are derived from the folded form of this sequence.

The annotation block draws on four external resources. InterPro: which protein families and domains the sequence belongs to. GO: standardized terms for what the protein does, what process it participates in, and where in the cell it acts. CATH: which structural fold it has in the CATH hierarchy. Organism: the species of origin.

— Where its atoms are —

Atomic coordinates in PDBx/mmCIF format — the same representation the Protein Data Bank distributes. Each line of the _atom_site loop places one backbone atom in Cartesian space (units: ångströms, origin: arbitrary).

Six rendered views show the 3D structure from the faces of a cube — i.e. along ±x, ±y, ±z. Rendering representation is drawn randomly per protein from cartoon (secondary-structure ribbons), sticks (backbone bonds), or molecular surface; coloring is either N→C rainbow (blue at the N-terminus through red at the C-terminus) or one color per chain.

— Local backbone conformation —

DSSP 8-state secondary structure assigns each residue one of H (α-helix), G (3₁₀-helix), I (π-helix), E (extended β-strand), B (isolated β-bridge), T (hydrogen-bonded turn), S (bend), or '-' (coil). The assignment is computed from backbone hydrogen-bond geometry via the Kabsch–Sander algorithm.

P-SEA three-state annotation labels each residue as helix, strand, or coil based purely on the geometry of the Cα trace. It serves as a fallback when the full backbone (and thus DSSP) is unavailable.

φ (phi) and ψ (psi) are the two rotatable backbone dihedrals per residue: φ is the C(i-1)–N–Cα–C torsion, ψ is the N–Cα–C–N(i+1) torsion, both in degrees on (−180°, 180°]. α-helical residues cluster near (−60°, −45°); β-strand residues near (−120°, +130°). A Ramachandran plot is simply a scatter of (φ, ψ) for every residue.

— Global shape and packing —

Radius of gyration (Rg) is the root-mean-square distance of Cα atoms from their centroid — a single number for overall size and compactness. A globular domain of N residues has Rg ≈ 2.2·N^0.38 Å; an extended or disordered chain has a much larger Rg. The Cα contact count is the number of residue pairs whose Cα atoms are within 8 Å and are more than four positions apart in sequence — a standard proxy for tertiary packing density. The bounding box is the smallest axis-aligned box enclosing all Cα atoms.

Accessible surface area quantifies burial. A residue with SASA near zero is packed into the hydrophobic core; one with SASA >100 Å² sits on the surface. Computed here via the Shrake–Rupley numerical algorithm with a 1.4 Å probe.

The contact map is a binary N×N matrix image: pixel (i, j) is dark where Cα_i and Cα_j are within 8 Å and |i−j|>4. Because the |i−j|>4 filter removes local helical contacts, off-diagonal stripes parallel to the main diagonal indicate parallel β-sheets; stripes perpendicular to it indicate antiparallel β-sheets. The Ramachandran plot scatters every residue's (φ, ψ) pair against the sterically allowed regions. The PAE heatmap renders the predicted-aligned-error matrix.

— Structural neighborhood —

A 3Di character summarizes, for each residue, the relative orientation of the Cα frame of its nearest spatial neighbor. Because it encodes fold topology rather than chemistry, 3Di alignments detect remote structural similarity that sequence alignment misses.

Structural nearest neighbors (via Foldseek easy-search vs the PDB). Reported per hit: target PDB id, E-value, and alignment TM-score. A TM-score above ~0.5 is the conventional threshold for 'same fold'.

— Confidence and disorder —

For AlphaFold models, the B-factor field carries pLDDT — the model's own estimate of local accuracy on a 0–100 scale. Regions with pLDDT<50 should be treated as essentially unmodeled; they often correspond to intrinsically disordered segments.

B-factor (Debye–Waller factor) reflects atomic displacement in the crystal lattice. It is an experimental observable (units Å²), not a prediction; low values mean the atom is pinned down, high values mean it moves or is heterogeneous across the crystal.

Predicted Aligned Error (PAE) is an AlphaFold confidence matrix: entry (i, j) is the expected error in the position of residue j, in ångströms, when the prediction is superimposed on the true structure at residue i. Low PAE within a block of residues means that block is internally rigid and well-predicted; high PAE between two blocks means their relative placement is uncertain even if each block individually is confident.